Protein AF-A0A3D4UWX1-F1 (afdb_monomer)

pLDDT: mean 74.27, std 16.08, range [37.75, 95.69]

Mean predicted aligned error: 11.9 Å

Secondary structure (DSSP, 8-state):
------TTHHHHHHHHHHHHHHHTT-----SSHHHHHHHHHHHHTTSSS--HHHHHHHHHHHHHHHS--S--TTS-TTS-----------

Sequence (90 aa):
TAYSPNRGQDKHVRLNSVAPIFEAGHVWRTEDDWALDVQEECASFPYGEHDDLVDATTLALLRYRQGNLVSLFDDEDDMDPREHQSYEYY

Solvent-accessible surface area (backbone atoms only — not comparable to full-atom values): 5972 Å² total; per-residue (Å²): 132,88,86,76,73,68,85,61,57,58,59,55,54,52,49,61,71,47,45,64,46,56,76,69,62,76,67,85,79,69,91,50,69,72,50,48,52,45,50,51,39,50,70,38,56,92,77,41,97,63,57,67,60,44,52,51,51,44,51,52,53,51,47,53,73,74,37,81,78,65,83,54,98,83,57,70,92,79,65,75,80,72,80,81,80,80,80,83,84,131

Structure (mmCIF, N/CA/C/O backbone):
data_AF-A0A3D4UWX1-F1
#
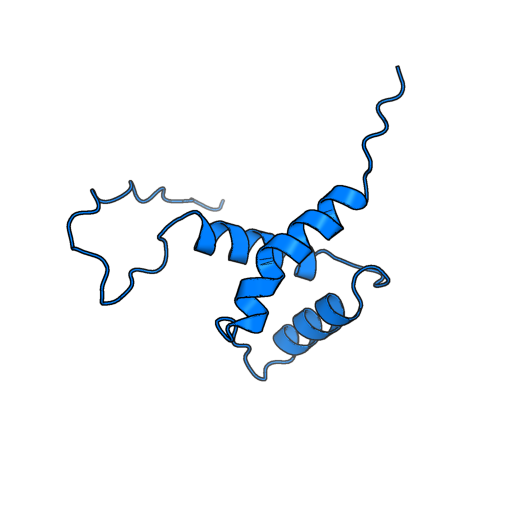_entry.id   AF-A0A3D4UWX1-F1
#
loop_
_atom_site.group_PDB
_atom_site.id
_atom_site.type_symbol
_atom_site.label_atom_id
_atom_site.label_alt_id
_atom_site.label_comp_id
_atom_site.label_asym_id
_atom_site.label_entity_id
_atom_site.label_seq_id
_atom_site.pdbx_PDB_ins_code
_atom_site.Cartn_x
_atom_site.Cartn_y
_atom_site.Cartn_z
_atom_site.occupancy
_atom_site.B_iso_or_equiv
_atom_site.auth_seq_id
_atom_site.auth_comp_id
_atom_site.auth_asym_id
_atom_site.auth_atom_id
_atom_site.pdbx_PDB_model_num
ATOM 1 N N . THR A 1 1 ? 20.675 10.454 26.612 1.00 37.75 1 THR A N 1
ATOM 2 C CA . THR A 1 1 ? 20.642 10.960 25.222 1.00 37.75 1 THR A CA 1
ATOM 3 C C . THR A 1 1 ? 19.359 10.476 24.582 1.00 37.75 1 THR A C 1
ATOM 5 O O . THR A 1 1 ? 19.241 9.298 24.282 1.00 37.75 1 THR A O 1
ATOM 8 N N . ALA A 1 2 ? 18.343 11.337 24.500 1.00 44.66 2 ALA A N 1
ATOM 9 C CA . ALA A 1 2 ? 17.042 10.961 23.954 1.00 44.66 2 ALA A CA 1
ATOM 10 C C . ALA A 1 2 ? 17.122 10.947 22.420 1.00 44.66 2 ALA A C 1
ATOM 12 O O . ALA A 1 2 ? 17.215 11.995 21.788 1.00 44.66 2 ALA A O 1
ATOM 13 N N . TYR A 1 3 ? 17.148 9.749 21.837 1.00 46.38 3 TYR A N 1
ATOM 14 C CA . TYR A 1 3 ? 17.018 9.539 20.400 1.00 46.38 3 TYR A CA 1
ATOM 15 C C . TYR A 1 3 ? 15.560 9.808 20.004 1.00 46.38 3 TYR A C 1
ATOM 17 O O . TYR A 1 3 ? 14.657 9.045 20.350 1.00 46.38 3 TYR A O 1
ATOM 25 N N . SER A 1 4 ? 15.332 10.927 19.320 1.00 52.38 4 SER A N 1
ATOM 26 C CA . SER A 1 4 ? 14.042 11.282 18.731 1.00 52.38 4 SER A CA 1
ATOM 27 C C . SER A 1 4 ? 14.220 11.352 17.218 1.00 52.38 4 SER A C 1
ATOM 29 O O . SER A 1 4 ? 14.496 12.433 16.698 1.00 52.38 4 SER A O 1
ATOM 31 N N . PRO A 1 5 ? 14.127 10.229 16.485 1.00 55.56 5 PRO A N 1
ATOM 32 C CA . PRO A 1 5 ? 14.018 10.324 15.044 1.00 55.56 5 PRO A CA 1
ATOM 33 C C . PRO A 1 5 ? 12.598 10.819 14.743 1.00 55.56 5 PRO A C 1
ATOM 35 O O . PRO A 1 5 ? 11.674 10.585 15.524 1.00 55.56 5 PRO A O 1
ATOM 38 N N . ASN A 1 6 ? 12.405 11.514 13.632 1.00 53.00 6 ASN A N 1
ATOM 39 C CA . ASN A 1 6 ? 11.096 11.907 13.113 1.00 53.00 6 ASN A CA 1
ATOM 40 C C . ASN A 1 6 ? 10.224 10.669 12.801 1.00 53.00 6 ASN A C 1
ATOM 42 O O . ASN A 1 6 ? 10.039 10.330 11.636 1.00 53.00 6 ASN A O 1
ATOM 46 N N . ARG A 1 7 ? 9.692 9.977 13.821 1.00 56.19 7 ARG A N 1
ATOM 47 C CA . ARG A 1 7 ? 9.064 8.640 13.713 1.00 56.19 7 ARG A CA 1
ATOM 48 C C . ARG A 1 7 ? 7.892 8.549 12.722 1.00 56.19 7 ARG A C 1
ATOM 50 O O . ARG A 1 7 ? 7.528 7.442 12.358 1.00 56.19 7 ARG A O 1
ATOM 57 N N . GLY A 1 8 ? 7.337 9.675 12.267 1.00 57.22 8 GLY A N 1
ATOM 58 C CA . GLY A 1 8 ? 6.300 9.717 11.227 1.00 57.22 8 GLY A CA 1
ATOM 59 C C . GLY A 1 8 ? 6.767 10.196 9.847 1.00 57.22 8 GLY A C 1
ATOM 60 O O . GLY A 1 8 ? 6.147 9.853 8.846 1.00 57.22 8 GLY A O 1
ATOM 61 N N . GLN A 1 9 ? 7.863 10.959 9.750 1.00 62.06 9 GLN A N 1
ATOM 62 C CA . GLN A 1 9 ? 8.298 11.519 8.461 1.00 62.06 9 GLN A CA 1
ATOM 63 C C . GLN A 1 9 ? 8.771 10.416 7.509 1.00 62.06 9 GLN A C 1
ATOM 65 O O . GLN A 1 9 ? 8.532 10.493 6.308 1.00 62.06 9 GLN A O 1
ATOM 70 N N . ASP A 1 10 ? 9.385 9.367 8.057 1.00 72.25 10 ASP A N 1
ATOM 71 C CA . ASP A 1 10 ? 9.877 8.227 7.287 1.00 72.25 10 ASP A CA 1
ATOM 72 C C . ASP A 1 10 ? 8.738 7.486 6.560 1.00 72.25 10 ASP A C 1
ATOM 74 O O . ASP A 1 10 ? 8.844 7.204 5.367 1.00 72.25 10 ASP A O 1
ATOM 78 N N . LYS A 1 11 ? 7.590 7.287 7.232 1.00 75.12 11 LYS A N 1
ATOM 79 C CA . LYS A 1 11 ? 6.414 6.614 6.653 1.00 75.12 11 LYS A CA 1
ATOM 80 C C . LYS A 1 11 ? 5.831 7.392 5.467 1.00 75.12 11 LYS A C 1
ATOM 82 O O . LYS A 1 11 ? 5.597 6.822 4.405 1.00 75.12 11 LYS A O 1
ATOM 87 N N . HIS A 1 12 ? 5.701 8.714 5.598 1.00 81.62 12 HIS A N 1
ATOM 88 C CA . HIS A 1 12 ? 5.265 9.582 4.497 1.00 81.62 12 HIS A CA 1
ATOM 89 C C . HIS A 1 12 ? 6.226 9.574 3.309 1.00 81.62 12 HIS A C 1
ATOM 91 O O . HIS A 1 12 ? 5.802 9.522 2.156 1.00 81.62 12 HIS A O 1
ATOM 97 N N . VAL A 1 13 ? 7.530 9.642 3.579 1.00 83.25 13 VAL A N 1
ATOM 98 C CA . VAL A 1 13 ? 8.557 9.638 2.532 1.00 83.25 13 VAL A CA 1
ATOM 99 C C . VAL A 1 13 ? 8.570 8.298 1.790 1.00 83.25 13 VAL A C 1
ATOM 101 O O . VAL A 1 13 ? 8.684 8.280 0.560 1.00 83.25 13 VAL A O 1
ATOM 104 N N . ARG A 1 14 ? 8.380 7.181 2.504 1.00 81.38 14 ARG A N 1
ATOM 105 C CA . ARG A 1 14 ? 8.246 5.844 1.911 1.00 81.38 14 ARG A CA 1
ATOM 106 C C . ARG A 1 14 ? 7.019 5.739 1.002 1.00 81.38 14 ARG A C 1
ATOM 108 O O . ARG A 1 14 ? 7.171 5.290 -0.131 1.00 81.38 14 ARG A O 1
ATOM 115 N N . LEU A 1 15 ? 5.852 6.223 1.435 1.00 84.25 15 LEU A N 1
ATOM 116 C CA . LEU A 1 15 ? 4.633 6.196 0.616 1.00 84.25 15 LEU A CA 1
ATOM 117 C C . LEU A 1 15 ? 4.764 7.062 -0.649 1.00 84.25 15 LEU A C 1
ATOM 119 O O . LEU A 1 15 ? 4.455 6.633 -1.759 1.00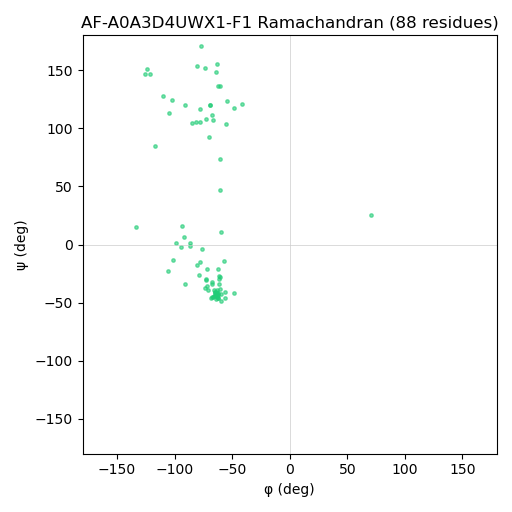 84.25 15 LEU A O 1
ATOM 123 N N . ASN A 1 16 ? 5.322 8.266 -0.508 1.00 85.88 16 ASN A N 1
ATOM 124 C CA . ASN A 1 16 ? 5.570 9.153 -1.647 1.00 85.88 16 ASN A CA 1
ATOM 125 C C . ASN A 1 16 ? 6.533 8.536 -2.674 1.00 85.88 16 ASN A C 1
ATOM 127 O O . ASN A 1 16 ? 6.460 8.845 -3.860 1.00 85.88 16 ASN A O 1
ATOM 131 N N . SER A 1 17 ? 7.420 7.636 -2.242 1.00 84.50 17 SER A N 1
ATOM 132 C CA . SER A 1 17 ? 8.356 6.953 -3.140 1.00 84.50 17 SER A CA 1
ATOM 133 C C . SER A 1 17 ? 7.682 5.915 -4.046 1.00 84.50 17 SER A C 1
ATOM 135 O O . SER A 1 17 ? 8.253 5.569 -5.085 1.00 84.50 17 SER A O 1
ATOM 137 N N . VAL A 1 18 ? 6.494 5.421 -3.677 1.00 85.25 18 VAL A N 1
ATOM 138 C CA . VAL A 1 18 ? 5.709 4.459 -4.472 1.00 85.25 18 VAL A CA 1
ATOM 139 C C . VAL A 1 18 ? 4.561 5.109 -5.247 1.00 85.25 18 VAL A C 1
ATOM 141 O O . VAL A 1 18 ? 4.062 4.489 -6.182 1.00 85.25 18 VAL A O 1
ATOM 144 N N . ALA A 1 19 ? 4.199 6.363 -4.948 1.00 88.44 19 ALA A N 1
ATOM 145 C CA . ALA A 1 19 ? 3.154 7.107 -5.662 1.00 88.44 19 ALA A CA 1
ATOM 146 C C . ALA A 1 19 ? 3.284 7.069 -7.204 1.00 88.44 19 ALA A C 1
ATOM 148 O O . ALA A 1 19 ? 2.280 6.785 -7.857 1.00 88.44 19 ALA A O 1
ATOM 149 N N . PRO A 1 20 ? 4.485 7.201 -7.814 1.00 86.50 20 PRO A N 1
ATOM 150 C CA . PRO A 1 20 ? 4.621 7.115 -9.272 1.00 86.50 20 PRO A CA 1
ATOM 151 C C . PRO A 1 20 ? 4.187 5.766 -9.869 1.00 86.50 20 PRO A C 1
ATOM 153 O O . PRO A 1 20 ? 3.758 5.711 -11.016 1.00 86.50 20 PRO A O 1
ATOM 156 N N . ILE A 1 21 ? 4.287 4.668 -9.109 1.00 85.62 21 ILE A N 1
ATOM 157 C CA . ILE A 1 21 ? 3.884 3.324 -9.558 1.00 85.62 21 ILE A CA 1
ATOM 158 C C . ILE A 1 21 ? 2.354 3.241 -9.651 1.00 85.62 21 ILE A C 1
ATOM 160 O O . ILE A 1 21 ? 1.813 2.661 -10.595 1.00 85.62 21 ILE A O 1
ATOM 164 N N . PHE A 1 22 ? 1.659 3.863 -8.696 1.00 85.75 22 PHE A N 1
ATOM 165 C CA . PHE A 1 22 ? 0.204 3.992 -8.721 1.00 85.75 22 PHE A CA 1
ATOM 166 C C . PHE A 1 22 ? -0.256 4.922 -9.848 1.00 85.75 22 PHE A C 1
ATOM 168 O O . PHE A 1 22 ? -1.151 4.558 -10.605 1.00 85.75 22 PHE A O 1
ATOM 175 N N . GLU A 1 23 ? 0.383 6.085 -10.007 1.00 87.19 23 GLU A N 1
ATOM 176 C CA . GLU A 1 23 ? 0.062 7.055 -11.067 1.00 87.19 23 GLU A CA 1
ATOM 177 C C . GLU A 1 23 ? 0.269 6.483 -12.478 1.00 87.19 23 GLU A C 1
ATOM 179 O O . GLU A 1 23 ? -0.501 6.788 -13.388 1.00 87.19 23 GLU A O 1
ATOM 184 N N . ALA A 1 24 ? 1.269 5.616 -12.661 1.00 87.50 24 ALA A N 1
ATOM 185 C CA . ALA A 1 24 ? 1.534 4.928 -13.923 1.00 87.50 24 ALA A CA 1
ATOM 186 C C . ALA A 1 24 ? 0.570 3.757 -14.214 1.00 87.50 24 ALA A C 1
ATOM 188 O O . ALA A 1 24 ? 0.660 3.137 -15.275 1.00 87.50 24 ALA A O 1
ATOM 189 N N . GLY A 1 25 ? -0.345 3.432 -13.292 1.00 87.12 25 GLY A N 1
ATOM 190 C CA . GLY A 1 25 ? -1.296 2.330 -13.453 1.00 87.12 25 GLY A CA 1
ATOM 191 C C . GLY A 1 25 ? -0.654 0.941 -13.381 1.00 87.12 25 GLY A C 1
ATOM 192 O O . GLY A 1 25 ? -1.177 -0.008 -13.956 1.00 87.12 25 GLY A O 1
ATOM 193 N N . HIS A 1 26 ? 0.488 0.804 -12.701 1.00 85.62 26 HIS A N 1
ATOM 194 C CA . HIS A 1 26 ? 1.203 -0.472 -12.557 1.00 85.62 26 HIS A CA 1
ATOM 195 C C . HIS A 1 26 ? 0.721 -1.316 -11.368 1.00 85.62 26 HIS A C 1
ATOM 197 O O . HIS A 1 26 ? 1.249 -2.399 -11.123 1.00 85.62 26 HIS A O 1
ATOM 203 N N . VAL A 1 27 ? -0.276 -0.832 -10.625 1.00 87.44 27 VAL A N 1
ATOM 204 C CA . VAL A 1 27 ? -0.888 -1.543 -9.501 1.00 87.44 27 VAL A CA 1
ATOM 205 C C . VAL A 1 27 ? -2.304 -1.952 -9.885 1.00 87.44 27 VAL A C 1
ATOM 207 O O . VAL A 1 27 ? -3.108 -1.121 -10.301 1.00 87.44 27 VAL A O 1
ATOM 210 N N . TRP A 1 28 ? -2.611 -3.234 -9.717 1.00 90.06 28 TRP A N 1
ATOM 211 C CA . TRP A 1 28 ? -3.945 -3.794 -9.907 1.00 90.06 28 TRP A CA 1
ATOM 212 C C . TRP A 1 28 ? -4.410 -4.457 -8.611 1.00 90.06 28 TRP A C 1
ATOM 214 O O . TRP A 1 28 ? -3.597 -5.031 -7.884 1.00 90.06 28 TRP A O 1
ATOM 224 N N . ARG A 1 29 ? -5.718 -4.400 -8.338 1.00 90.69 29 ARG A N 1
ATOM 225 C CA . ARG A 1 29 ? -6.344 -5.124 -7.230 1.00 90.69 29 ARG A CA 1
ATOM 226 C C . ARG A 1 29 ? -7.475 -6.019 -7.723 1.00 90.69 29 ARG A C 1
ATOM 228 O O . ARG A 1 29 ? -8.162 -5.684 -8.684 1.00 90.69 29 ARG A O 1
ATOM 235 N N . THR A 1 30 ? -7.687 -7.107 -6.996 1.00 92.00 30 THR A N 1
ATOM 236 C CA . THR A 1 30 ? -8.847 -7.994 -7.136 1.00 92.00 30 THR A CA 1
ATOM 237 C C . THR A 1 30 ? -10.106 -7.382 -6.493 1.00 92.00 30 THR A C 1
ATOM 239 O O . THR A 1 30 ? -10.038 -6.350 -5.812 1.00 92.00 30 THR A O 1
ATOM 242 N N . GLU A 1 31 ? -11.263 -8.004 -6.727 1.00 92.62 31 GLU A N 1
ATOM 243 C CA . GLU A 1 31 ? -12.564 -7.625 -6.148 1.00 92.62 31 GLU A CA 1
ATOM 244 C C . GLU A 1 31 ? -12.830 -8.259 -4.772 1.00 92.62 31 GLU A C 1
ATOM 246 O O . GLU A 1 31 ? -13.865 -7.988 -4.172 1.00 92.62 31 GLU A O 1
ATOM 251 N N . ASP A 1 32 ? -11.909 -9.081 -4.264 1.00 95.69 32 ASP A N 1
ATOM 252 C CA . ASP A 1 32 ? -12.035 -9.722 -2.954 1.00 95.69 32 ASP A CA 1
ATOM 253 C C . ASP A 1 32 ? -12.043 -8.705 -1.797 1.00 95.69 32 ASP A C 1
ATOM 255 O O . ASP A 1 32 ? -11.349 -7.684 -1.846 1.00 95.69 32 ASP A O 1
ATOM 259 N N . ASP A 1 33 ? -12.760 -9.032 -0.717 1.00 92.81 33 ASP A N 1
ATOM 260 C CA . ASP A 1 33 ? -12.934 -8.153 0.452 1.00 92.81 33 ASP A CA 1
ATOM 261 C C . ASP A 1 33 ? -11.596 -7.713 1.069 1.00 92.81 33 ASP A C 1
ATOM 263 O O . ASP A 1 33 ? -11.393 -6.537 1.353 1.00 92.81 33 ASP A O 1
ATOM 267 N N . TRP A 1 34 ? -10.620 -8.621 1.164 1.00 89.75 34 TRP A N 1
ATOM 268 C CA . TRP A 1 34 ? -9.300 -8.288 1.712 1.00 89.75 34 TRP A CA 1
ATOM 269 C C . TRP A 1 34 ? -8.575 -7.203 0.895 1.00 89.75 34 TRP A C 1
ATOM 271 O O . TRP A 1 34 ? -7.775 -6.444 1.435 1.00 89.75 34 TRP A O 1
ATOM 281 N N . ALA A 1 35 ? -8.830 -7.118 -0.416 1.00 91.94 35 ALA A N 1
ATOM 282 C CA . ALA A 1 35 ? -8.213 -6.115 -1.277 1.00 91.94 35 ALA A CA 1
ATOM 283 C C . ALA A 1 35 ? -8.894 -4.746 -1.135 1.00 91.94 35 ALA A C 1
ATOM 285 O O . ALA A 1 35 ? -8.251 -3.717 -1.365 1.00 91.94 35 ALA A O 1
ATOM 286 N N . LEU A 1 36 ? -10.176 -4.726 -0.752 1.00 91.69 36 LEU A N 1
ATOM 287 C CA . LEU A 1 36 ? -10.876 -3.506 -0.355 1.00 91.69 36 LEU A CA 1
ATOM 288 C C . LEU A 1 36 ? -10.296 -2.963 0.951 1.00 91.69 36 LEU A C 1
ATOM 290 O O . LEU A 1 36 ? -9.967 -1.781 0.984 1.00 91.69 36 LEU A O 1
ATOM 294 N N . ASP A 1 37 ? -10.054 -3.818 1.947 1.00 91.00 37 ASP A N 1
A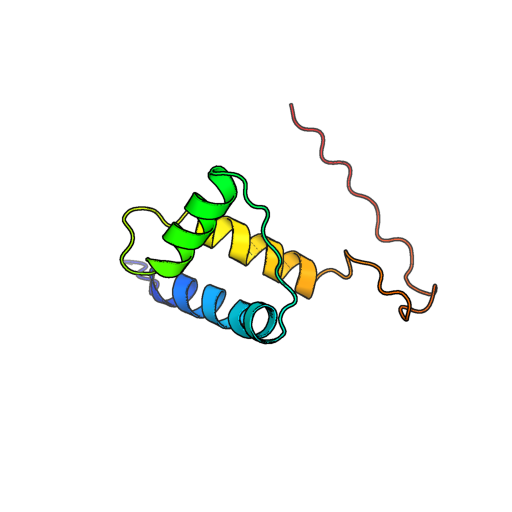TOM 295 C CA . ASP A 1 37 ? -9.447 -3.414 3.224 1.00 91.00 37 ASP A CA 1
ATOM 296 C C . ASP A 1 37 ? -8.085 -2.730 3.010 1.00 91.00 37 ASP A C 1
ATOM 298 O O . ASP A 1 37 ? -7.839 -1.634 3.514 1.00 91.00 37 ASP A O 1
ATOM 302 N N . VAL A 1 38 ? -7.223 -3.314 2.165 1.00 90.50 38 VAL A N 1
ATOM 303 C CA . VAL A 1 38 ? -5.925 -2.716 1.794 1.00 90.50 38 VAL A CA 1
ATOM 304 C C . VAL A 1 38 ? -6.107 -1.342 1.138 1.00 90.50 38 VAL A C 1
ATOM 306 O O . VAL A 1 38 ? -5.350 -0.409 1.419 1.00 90.50 38 VAL 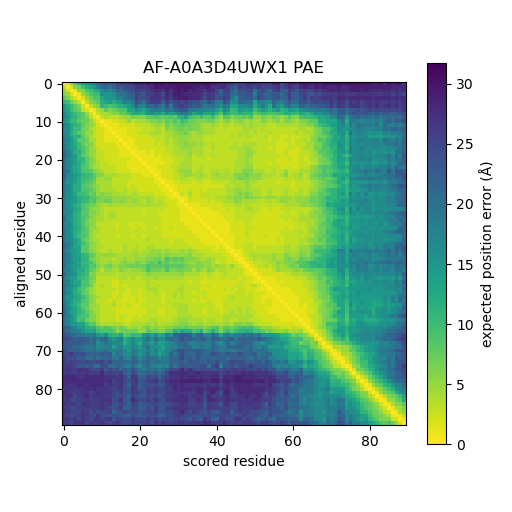A O 1
ATOM 309 N N . GLN A 1 39 ? -7.093 -1.205 0.247 1.00 90.62 39 GLN A N 1
ATOM 310 C CA . GLN A 1 39 ? -7.376 0.057 -0.438 1.00 90.62 39 GLN A CA 1
ATOM 311 C C . GLN A 1 39 ? -7.876 1.124 0.543 1.00 90.62 39 GLN A C 1
ATOM 313 O O . GLN A 1 39 ? -7.432 2.271 0.474 1.00 90.62 39 GLN A O 1
ATOM 318 N N . GLU A 1 40 ? -8.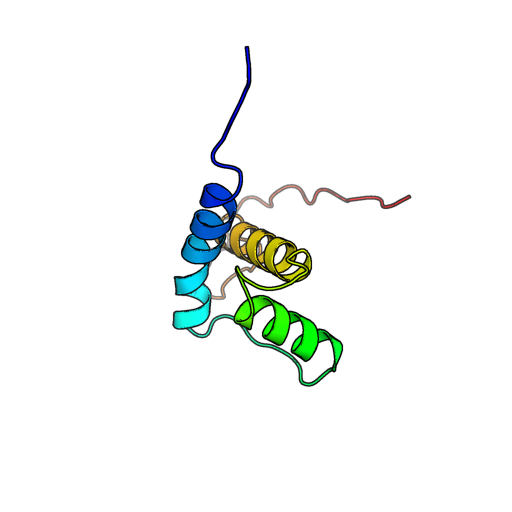803 0.766 1.430 1.00 90.50 40 GLU A N 1
ATOM 319 C CA . GLU A 1 40 ? -9.365 1.671 2.431 1.00 90.50 40 GLU A CA 1
ATOM 320 C C . GLU A 1 40 ? -8.297 2.134 3.420 1.00 90.50 40 GLU A C 1
ATOM 322 O O . GLU A 1 40 ? -8.199 3.332 3.695 1.00 90.50 40 GLU A O 1
ATOM 327 N N . GLU A 1 41 ? -7.425 1.230 3.867 1.00 90.25 41 GLU A N 1
ATOM 328 C CA . GLU A 1 41 ? -6.309 1.584 4.739 1.00 90.25 41 GLU A CA 1
ATOM 329 C C . GLU A 1 41 ? -5.353 2.563 4.036 1.00 90.25 41 GLU A C 1
ATOM 331 O O . GLU A 1 41 ? -5.041 3.622 4.587 1.00 90.25 41 GLU A O 1
ATOM 336 N N . CYS A 1 42 ? -4.991 2.297 2.770 1.00 88.06 42 CYS A N 1
ATOM 337 C CA . CYS A 1 42 ? -4.170 3.205 1.957 1.00 88.06 42 CYS A CA 1
ATOM 338 C C . CYS A 1 42 ? -4.825 4.580 1.755 1.00 88.06 42 CYS A C 1
ATOM 340 O O . CYS A 1 42 ? -4.131 5.596 1.776 1.00 88.06 42 CYS A O 1
ATOM 342 N N . ALA A 1 43 ? -6.147 4.632 1.569 1.00 88.25 43 ALA A N 1
ATOM 343 C CA . ALA A 1 43 ? -6.890 5.883 1.418 1.00 88.25 43 ALA A CA 1
ATOM 344 C C . ALA A 1 43 ? -7.023 6.656 2.741 1.00 88.25 43 ALA A C 1
ATOM 346 O O . ALA A 1 43 ? -7.112 7.885 2.733 1.00 88.25 43 ALA A O 1
ATOM 347 N N . SER A 1 44 ? -7.039 5.946 3.871 1.00 88.88 44 SER A N 1
ATOM 348 C CA . SER A 1 44 ? -7.131 6.533 5.210 1.00 88.88 44 SER A CA 1
ATOM 349 C C . SER A 1 44 ? -5.789 7.057 5.734 1.00 88.88 44 SER A C 1
ATOM 351 O O . SER A 1 44 ? -5.760 7.880 6.653 1.00 88.88 44 SER A O 1
ATOM 353 N N . PHE A 1 45 ? -4.669 6.626 5.149 1.00 83.06 45 PHE A N 1
ATOM 354 C CA . PHE A 1 45 ? -3.333 7.049 5.554 1.00 83.06 45 PHE A CA 1
ATOM 355 C C . PHE A 1 45 ? -3.130 8.566 5.361 1.00 83.06 45 PHE A C 1
ATOM 357 O O . PHE A 1 45 ? -3.480 9.113 4.312 1.00 83.06 45 PHE A O 1
ATOM 364 N N . PRO A 1 46 ? -2.526 9.287 6.328 1.00 83.50 46 PRO A N 1
ATOM 365 C CA . PRO A 1 46 ? -1.882 8.822 7.571 1.00 83.50 46 PRO A CA 1
ATOM 366 C C . PRO A 1 46 ? -2.799 8.775 8.803 1.00 83.50 46 PRO A C 1
ATOM 368 O O . PRO A 1 46 ? -2.309 8.633 9.920 1.00 83.50 46 PRO A O 1
ATOM 371 N N . TYR A 1 47 ? -4.095 9.021 8.634 1.00 83.88 47 TYR A N 1
ATOM 372 C CA . TYR A 1 47 ? -5.024 9.248 9.742 1.00 83.88 47 TYR A CA 1
ATOM 373 C C . TYR A 1 47 ? -5.767 7.979 10.185 1.00 83.88 47 TYR A C 1
ATOM 375 O O . TYR A 1 47 ? -6.552 8.049 11.131 1.00 83.88 47 TYR A O 1
ATOM 383 N N . GLY A 1 48 ? -5.538 6.851 9.506 1.00 81.56 48 GLY A N 1
ATOM 384 C CA . GLY A 1 48 ? -6.058 5.537 9.875 1.00 81.56 48 GLY A CA 1
ATOM 385 C C . GLY A 1 48 ? -5.536 5.045 11.228 1.00 81.56 48 GLY A C 1
ATOM 386 O O . GLY A 1 48 ? -4.480 5.465 11.701 1.00 81.56 48 GLY A O 1
ATOM 387 N N . GLU A 1 49 ? -6.300 4.157 11.865 1.00 82.19 49 GLU A N 1
ATOM 388 C CA . GLU A 1 49 ? -5.936 3.550 13.155 1.00 82.19 49 GLU A CA 1
ATOM 389 C C . GLU A 1 49 ? -4.796 2.528 13.014 1.00 82.19 49 GLU A C 1
ATOM 391 O O . GLU A 1 49 ? -3.978 2.365 13.923 1.00 82.19 49 GLU A O 1
ATOM 396 N N . HIS A 1 50 ? -4.728 1.874 11.854 1.00 82.31 50 HIS A N 1
ATOM 397 C CA . HIS A 1 50 ? -3.721 0.886 11.489 1.00 82.31 50 HIS A CA 1
ATOM 398 C C . HIS A 1 50 ? -3.057 1.288 10.167 1.00 82.31 50 HIS A C 1
ATOM 400 O O . HIS A 1 50 ? -3.694 1.918 9.320 1.00 82.31 50 HIS A O 1
ATOM 406 N N . ASP A 1 51 ? -1.770 0.966 10.025 1.00 84.50 51 ASP A N 1
ATOM 407 C CA . ASP A 1 51 ? -0.983 1.213 8.811 1.00 84.50 51 ASP A CA 1
ATOM 408 C C . ASP A 1 51 ? -0.138 0.005 8.374 1.00 84.50 51 ASP A C 1
ATOM 410 O O . ASP A 1 51 ? 0.762 0.137 7.540 1.00 84.50 51 ASP A O 1
ATOM 414 N N . ASP A 1 52 ? -0.429 -1.179 8.914 1.00 88.06 52 ASP A N 1
ATOM 415 C CA . ASP A 1 52 ? 0.308 -2.412 8.645 1.00 88.06 52 ASP A CA 1
ATOM 416 C C . ASP A 1 52 ? 0.175 -2.855 7.176 1.00 88.06 52 ASP A C 1
ATOM 418 O O . ASP A 1 52 ? 1.168 -3.255 6.556 1.00 88.06 52 ASP A O 1
ATOM 422 N N . LEU A 1 53 ? -1.022 -2.748 6.580 1.00 88.31 53 LEU A N 1
ATOM 423 C CA . LEU A 1 53 ? -1.243 -3.102 5.171 1.00 88.31 53 LEU A CA 1
ATOM 424 C C . LEU A 1 53 ? -0.597 -2.067 4.248 1.00 88.31 53 LEU A C 1
ATOM 426 O O . LEU A 1 53 ? -0.025 -2.412 3.207 1.00 88.31 53 LEU A O 1
ATOM 430 N N . VAL A 1 54 ? -0.623 -0.797 4.648 1.00 87.06 54 VAL A N 1
ATOM 431 C CA . VAL A 1 54 ? 0.048 0.297 3.932 1.00 87.06 54 VAL A CA 1
ATOM 432 C C . VAL A 1 54 ? 1.569 0.115 3.958 1.00 87.06 54 VAL A C 1
ATOM 434 O O . VAL A 1 54 ? 2.246 0.258 2.933 1.00 87.06 54 VAL A O 1
ATOM 437 N N . ASP A 1 55 ? 2.125 -0.257 5.111 1.00 87.69 55 ASP A N 1
ATOM 438 C CA . ASP A 1 55 ? 3.551 -0.523 5.277 1.00 87.69 55 ASP A CA 1
ATOM 439 C C . ASP A 1 55 ? 3.984 -1.754 4.455 1.00 87.69 55 ASP A C 1
ATOM 441 O O . ASP A 1 55 ? 4.996 -1.687 3.742 1.00 87.69 55 ASP A O 1
ATOM 445 N N . ALA A 1 56 ? 3.201 -2.840 4.477 1.00 88.38 56 ALA A N 1
ATOM 446 C CA . ALA A 1 56 ? 3.464 -4.061 3.713 1.00 88.38 56 ALA A CA 1
ATOM 447 C C . ALA A 1 56 ? 3.419 -3.829 2.193 1.00 88.38 56 ALA A C 1
ATOM 449 O O . ALA A 1 56 ? 4.343 -4.226 1.476 1.00 88.38 56 ALA A O 1
ATOM 450 N N . THR A 1 57 ? 2.388 -3.142 1.693 1.00 88.44 57 THR A N 1
ATOM 451 C CA . THR A 1 57 ? 2.255 -2.817 0.261 1.00 88.44 57 THR A CA 1
ATOM 452 C C . THR A 1 57 ? 3.382 -1.908 -0.218 1.00 88.44 57 THR A C 1
ATOM 454 O O . THR A 1 57 ? 3.993 -2.167 -1.256 1.00 88.44 57 THR A O 1
ATOM 457 N N . THR A 1 58 ? 3.739 -0.892 0.567 1.00 87.38 58 THR A N 1
ATOM 458 C CA . THR A 1 58 ? 4.831 0.030 0.234 1.00 87.38 58 THR A CA 1
ATOM 459 C C . THR A 1 58 ? 6.176 -0.686 0.155 1.00 87.38 58 THR A C 1
ATOM 461 O O . THR A 1 58 ? 6.936 -0.478 -0.792 1.00 87.38 58 THR A O 1
ATOM 464 N N . LEU A 1 59 ? 6.486 -1.553 1.125 1.00 85.75 59 LEU A N 1
ATOM 465 C CA . LEU A 1 59 ? 7.729 -2.328 1.114 1.00 85.75 59 LEU A CA 1
ATOM 466 C C . LEU A 1 59 ? 7.777 -3.312 -0.057 1.00 85.75 59 LEU A C 1
ATOM 468 O O . LEU A 1 59 ? 8.817 -3.418 -0.710 1.00 85.75 59 LEU A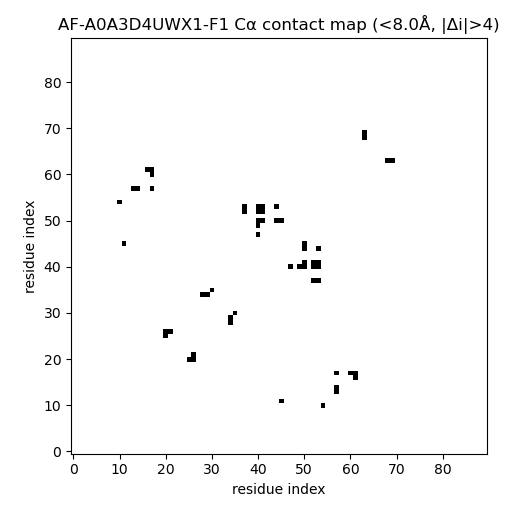 O 1
ATOM 472 N N . ALA A 1 60 ? 6.662 -3.980 -0.362 1.00 86.31 60 ALA A N 1
ATOM 473 C CA . ALA A 1 60 ? 6.570 -4.875 -1.510 1.00 86.31 60 ALA A CA 1
ATOM 474 C C . ALA A 1 60 ? 6.839 -4.125 -2.824 1.00 86.31 60 ALA A C 1
ATOM 476 O O . ALA A 1 60 ? 7.694 -4.535 -3.608 1.00 86.31 60 ALA A O 1
ATOM 477 N N . LEU A 1 61 ? 6.189 -2.978 -3.039 1.00 84.44 61 LEU A N 1
ATOM 478 C CA . LEU A 1 61 ? 6.378 -2.162 -4.241 1.00 84.44 61 LEU A CA 1
ATOM 479 C C . LEU A 1 61 ? 7.808 -1.621 -4.368 1.00 84.44 61 LEU A C 1
ATOM 481 O O . LEU A 1 61 ? 8.389 -1.651 -5.453 1.00 84.44 61 LEU A O 1
ATOM 485 N N . LEU A 1 62 ? 8.419 -1.180 -3.266 1.00 83.75 62 LEU A N 1
ATOM 486 C CA . LEU A 1 62 ? 9.826 -0.772 -3.264 1.00 83.75 62 LEU A CA 1
ATOM 487 C C . LEU A 1 62 ? 10.755 -1.940 -3.609 1.00 83.75 62 LEU A C 1
ATOM 489 O O . LEU A 1 62 ? 11.714 -1.756 -4.361 1.00 83.75 62 LEU A O 1
ATOM 493 N N . ARG A 1 63 ? 10.456 -3.146 -3.117 1.00 79.50 63 ARG A N 1
ATOM 494 C CA . ARG A 1 63 ? 11.225 -4.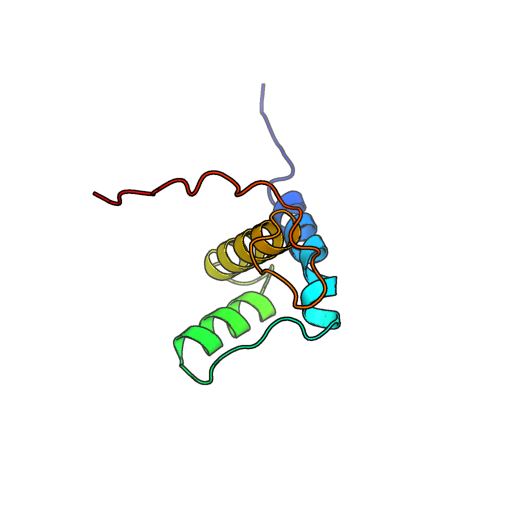354 -3.424 1.00 79.50 63 ARG A CA 1
ATOM 495 C C . ARG A 1 63 ? 11.130 -4.730 -4.902 1.00 79.50 63 ARG A C 1
ATOM 497 O O . ARG A 1 63 ? 12.166 -5.059 -5.476 1.00 79.50 63 ARG A O 1
ATOM 504 N N . TYR A 1 64 ? 9.948 -4.629 -5.509 1.00 75.50 64 TYR A N 1
ATOM 505 C CA . TYR A 1 64 ? 9.750 -4.837 -6.950 1.00 75.50 64 TYR A CA 1
ATOM 506 C C . TYR A 1 64 ? 10.414 -3.758 -7.806 1.00 75.50 64 TYR A C 1
ATOM 508 O O . TYR A 1 64 ? 10.888 -4.044 -8.898 1.00 75.50 64 TYR A O 1
ATOM 516 N N . ARG A 1 65 ? 10.495 -2.520 -7.309 1.00 72.75 65 ARG A N 1
ATOM 517 C CA . ARG A 1 65 ? 11.190 -1.432 -8.005 1.00 72.75 65 ARG A CA 1
ATOM 518 C C . ARG A 1 65 ? 12.716 -1.572 -7.954 1.00 72.75 65 ARG A C 1
ATOM 520 O O . ARG A 1 65 ? 13.393 -1.189 -8.899 1.00 72.75 65 ARG A O 1
ATOM 527 N N . GLN A 1 66 ? 13.268 -2.044 -6.835 1.00 68.31 66 GLN A N 1
ATOM 528 C CA . GLN A 1 66 ? 14.721 -2.132 -6.614 1.00 68.31 66 GLN A CA 1
ATOM 529 C C . GLN A 1 66 ? 15.323 -3.465 -7.055 1.00 68.31 66 GLN A C 1
ATOM 531 O O . GLN A 1 66 ? 16.478 -3.529 -7.465 1.00 68.31 66 GLN A O 1
ATOM 536 N N . GLY A 1 67 ? 14.570 -4.550 -6.917 1.00 59.62 67 GLY A N 1
ATOM 537 C CA . GLY A 1 67 ? 14.949 -5.847 -7.436 1.00 59.62 67 GLY A CA 1
ATOM 538 C C . GLY A 1 67 ? 14.172 -6.081 -8.707 1.00 59.62 67 GLY A C 1
ATOM 539 O O . GLY A 1 67 ? 12.954 -6.084 -8.639 1.00 59.62 67 GLY A O 1
ATOM 540 N N . ASN A 1 68 ? 14.875 -6.348 -9.808 1.00 55.06 68 ASN A N 1
ATOM 541 C CA . ASN A 1 68 ? 14.344 -6.788 -11.104 1.00 55.06 68 ASN A CA 1
ATOM 542 C C . ASN A 1 68 ? 13.576 -8.135 -11.015 1.00 55.06 68 ASN A C 1
ATOM 544 O O . ASN A 1 68 ? 13.925 -9.113 -11.655 1.00 55.06 68 ASN A O 1
ATOM 548 N N . LEU A 1 69 ? 12.682 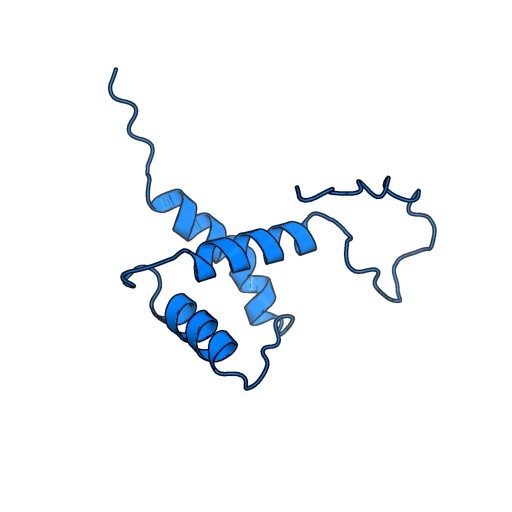-8.286 -10.036 1.00 55.28 69 LEU A N 1
ATOM 549 C CA . LEU A 1 69 ? 11.988 -9.513 -9.627 1.00 55.28 69 LEU A CA 1
ATOM 550 C C . LEU A 1 69 ? 10.834 -9.850 -10.571 1.00 55.28 69 LEU A C 1
ATOM 552 O O . LEU A 1 69 ? 10.339 -10.970 -10.545 1.00 55.28 69 LEU A O 1
ATOM 556 N N . VAL A 1 70 ? 10.431 -8.886 -11.393 1.00 56.53 70 VAL A N 1
ATOM 557 C CA . VAL A 1 70 ? 9.570 -9.094 -12.548 1.00 56.53 70 VAL A CA 1
ATOM 558 C C . VAL A 1 70 ? 10.481 -8.993 -13.764 1.00 56.53 70 VAL A C 1
ATOM 560 O O . VAL A 1 70 ? 11.031 -7.926 -14.006 1.00 56.53 70 VAL A O 1
ATOM 563 N N . SER A 1 71 ? 10.676 -10.098 -14.482 1.00 54.47 71 SER A N 1
ATOM 564 C CA . SER A 1 71 ? 11.317 -10.072 -15.799 1.00 54.47 71 SER A CA 1
ATOM 565 C C . SER A 1 71 ? 10.373 -9.380 -16.780 1.00 54.47 71 SER A C 1
ATOM 567 O O . SER A 1 71 ? 9.238 -9.837 -16.963 1.00 54.47 71 SER A O 1
ATOM 569 N N . LEU A 1 72 ? 10.805 -8.283 -17.391 1.00 57.09 72 LEU A N 1
ATOM 570 C CA . LEU A 1 72 ? 10.083 -7.652 -18.493 1.00 57.09 72 LEU A CA 1
ATOM 571 C C . LEU A 1 72 ? 10.376 -8.401 -19.798 1.00 57.09 72 LEU A C 1
ATOM 573 O O . LEU A 1 72 ? 11.426 -9.012 -19.953 1.00 57.09 72 LEU A O 1
ATOM 577 N N . PHE A 1 73 ? 9.452 -8.341 -20.761 1.00 55.81 73 PHE A N 1
ATOM 578 C CA . PHE A 1 73 ? 9.653 -8.958 -22.081 1.00 55.81 73 PHE A CA 1
ATOM 579 C C . PHE A 1 73 ? 10.836 -8.357 -22.864 1.00 55.81 73 PHE A C 1
ATOM 581 O O . PHE A 1 73 ? 11.335 -9.009 -23.774 1.00 55.81 73 PHE A O 1
ATOM 588 N N . ASP A 1 74 ? 11.248 -7.136 -22.512 1.00 56.41 74 ASP A N 1
ATOM 589 C CA . ASP A 1 74 ? 12.386 -6.409 -23.092 1.00 56.41 74 ASP A CA 1
ATOM 590 C C . ASP A 1 74 ? 13.665 -6.497 -22.233 1.00 56.41 74 ASP A C 1
ATOM 592 O O . ASP A 1 74 ? 14.672 -5.883 -22.586 1.00 56.41 74 ASP A O 1
ATOM 596 N N . ASP A 1 75 ? 13.655 -7.218 -21.103 1.00 59.66 75 ASP A N 1
ATOM 597 C CA . ASP A 1 75 ? 14.892 -7.445 -20.349 1.00 59.66 75 ASP A CA 1
ATOM 598 C C . ASP A 1 75 ? 15.801 -8.380 -21.168 1.00 59.66 75 ASP A C 1
ATOM 600 O O . ASP A 1 75 ? 15.415 -9.506 -21.479 1.00 59.66 75 ASP A O 1
ATOM 604 N N . GLU A 1 76 ? 17.008 -7.925 -21.531 1.00 56.62 76 GLU A N 1
ATOM 605 C CA . GLU A 1 76 ? 18.014 -8.785 -22.169 1.00 56.62 76 GLU A CA 1
ATOM 606 C C . GLU A 1 76 ? 18.371 -9.956 -21.228 1.00 56.62 76 GLU A C 1
ATOM 608 O O . GLU A 1 76 ? 18.578 -9.752 -20.029 1.00 56.62 76 GLU A O 1
ATOM 613 N N . ASP A 1 77 ? 18.480 -11.177 -21.773 1.00 57.72 77 ASP A N 1
ATOM 614 C CA . ASP A 1 77 ? 18.796 -12.450 -21.081 1.00 57.72 77 ASP A CA 1
ATOM 615 C C . ASP A 1 77 ? 20.169 -12.471 -20.346 1.00 57.72 77 ASP A C 1
ATOM 617 O O . ASP A 1 77 ? 20.631 -13.517 -19.892 1.00 57.72 77 ASP A O 1
ATOM 621 N N . ASP A 1 78 ? 20.837 -11.325 -20.197 1.00 54.12 78 ASP A N 1
ATOM 622 C CA . ASP A 1 78 ? 22.188 -11.167 -19.644 1.00 54.12 78 ASP A CA 1
ATOM 623 C C . ASP A 1 78 ? 22.210 -10.854 -18.131 1.00 54.12 78 ASP A C 1
ATOM 625 O O . ASP A 1 78 ? 23.230 -10.433 -17.575 1.00 54.12 78 ASP A O 1
ATOM 629 N N . MET A 1 79 ? 21.102 -11.066 -17.415 1.00 52.25 79 MET A N 1
ATOM 630 C CA . MET A 1 79 ? 21.116 -11.054 -15.949 1.00 52.25 79 MET A CA 1
ATOM 631 C C . MET A 1 79 ? 21.611 -12.405 -15.431 1.00 52.25 79 MET A C 1
ATOM 633 O O . MET A 1 79 ? 20.864 -13.383 -15.422 1.00 52.25 79 MET A O 1
ATOM 637 N N . ASP A 1 80 ? 22.856 -12.439 -14.947 1.00 57.09 80 ASP A N 1
ATOM 638 C CA . ASP A 1 80 ? 23.391 -13.537 -14.132 1.00 57.09 80 ASP A CA 1
ATOM 639 C C . ASP A 1 80 ? 22.313 -13.984 -13.118 1.00 57.09 80 ASP A C 1
ATOM 641 O O . ASP A 1 80 ? 21.795 -13.123 -12.386 1.00 57.09 80 ASP A O 1
ATOM 645 N N . PRO A 1 81 ? 21.874 -15.261 -13.118 1.00 54.66 81 PRO A N 1
ATOM 646 C CA . PRO A 1 81 ? 20.769 -15.717 -12.288 1.00 54.66 81 PRO A CA 1
ATOM 647 C C . PRO 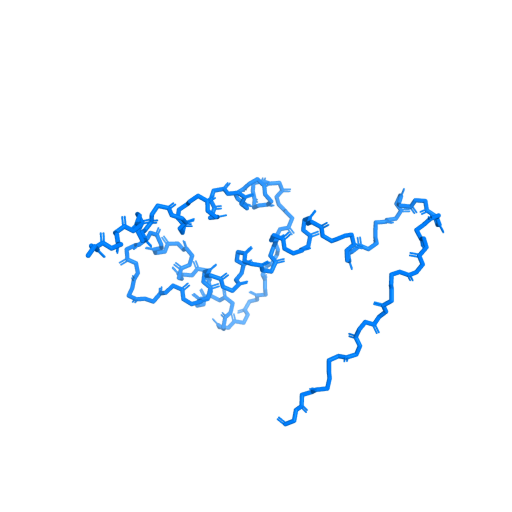A 1 81 ? 21.052 -15.395 -10.824 1.00 54.66 81 PRO A C 1
ATOM 649 O O . PRO A 1 81 ? 21.845 -16.054 -10.156 1.00 54.66 81 PRO A O 1
ATOM 652 N N . ARG A 1 82 ? 20.385 -14.353 -10.314 1.00 57.00 82 ARG A N 1
ATOM 653 C CA . ARG A 1 82 ? 20.473 -13.964 -8.905 1.00 57.00 82 ARG A CA 1
ATOM 654 C C . ARG A 1 82 ? 20.124 -15.186 -8.069 1.00 57.00 82 ARG A C 1
ATOM 656 O O . ARG A 1 82 ? 19.045 -15.752 -8.254 1.00 57.00 82 ARG A O 1
ATOM 663 N N . GLU A 1 83 ? 21.032 -15.578 -7.176 1.00 57.28 83 GLU A N 1
ATOM 664 C CA . GLU A 1 83 ? 20.856 -16.751 -6.324 1.00 57.28 83 GLU A CA 1
ATOM 665 C C . GLU A 1 83 ? 19.466 -16.728 -5.678 1.00 57.28 83 GLU A C 1
ATOM 667 O O . GLU A 1 83 ? 19.106 -15.810 -4.935 1.00 57.28 83 GLU A O 1
ATOM 672 N N . HIS A 1 84 ? 18.659 -17.734 -6.011 1.00 52.91 84 HIS A N 1
ATOM 673 C CA . HIS A 1 84 ? 17.317 -17.900 -5.482 1.00 52.91 84 HIS A CA 1
ATOM 674 C C . HIS A 1 84 ? 17.457 -18.286 -4.003 1.00 52.91 84 HIS A C 1
ATOM 676 O O . HIS A 1 84 ? 17.646 -19.457 -3.677 1.00 52.91 84 HIS A O 1
ATOM 682 N N . GLN A 1 85 ? 17.448 -17.303 -3.097 1.00 58.53 85 GLN A N 1
ATOM 683 C CA . GLN A 1 85 ? 17.473 -17.587 -1.664 1.00 58.53 85 GLN A CA 1
ATOM 684 C C . GLN A 1 85 ? 16.164 -18.280 -1.282 1.00 58.53 85 GLN A C 1
ATOM 686 O O . GLN A 1 85 ? 15.098 -17.666 -1.255 1.00 58.53 85 GLN A O 1
ATOM 691 N N . SER A 1 86 ? 16.239 -19.583 -1.017 1.00 44.22 86 SER A N 1
ATOM 692 C CA . SER A 1 86 ? 15.132 -20.352 -0.463 1.00 44.22 86 SER A CA 1
ATOM 693 C C . SER A 1 86 ? 14.870 -19.885 0.968 1.00 44.22 86 SER A C 1
ATOM 695 O O . SER A 1 86 ? 15.692 -20.112 1.856 1.00 44.22 86 SER A O 1
ATOM 697 N N . TYR A 1 87 ? 13.730 -19.238 1.196 1.00 57.34 87 TYR A N 1
ATOM 698 C CA . TYR A 1 87 ? 13.244 -18.960 2.544 1.00 57.34 87 TYR A CA 1
ATOM 699 C C . TYR A 1 87 ? 12.479 -20.193 3.044 1.00 57.34 87 TYR A C 1
ATOM 701 O O . TYR A 1 87 ? 11.365 -20.460 2.596 1.00 57.34 87 TYR A O 1
ATOM 709 N N . GLU A 1 88 ? 13.091 -20.971 3.940 1.00 48.31 88 GLU A N 1
ATOM 710 C CA . GLU A 1 88 ? 12.372 -21.983 4.721 1.00 48.31 88 GLU A CA 1
ATOM 711 C C . GLU A 1 88 ? 11.614 -21.278 5.852 1.00 48.31 88 GLU A C 1
ATOM 713 O O . GLU A 1 88 ? 12.220 -20.650 6.722 1.00 48.31 88 GLU A O 1
ATOM 718 N N . TYR A 1 89 ? 10.286 -21.365 5.830 1.00 47.44 89 TYR A N 1
ATOM 719 C CA . TYR A 1 89 ? 9.442 -20.952 6.949 1.00 47.44 89 TYR A CA 1
ATOM 720 C C . TYR A 1 89 ? 9.233 -22.172 7.861 1.00 47.44 89 TYR A C 1
ATOM 722 O O . TYR A 1 89 ? 8.738 -23.198 7.391 1.00 47.44 89 TYR A O 1
ATOM 730 N N . TYR A 1 90 ? 9.655 -22.064 9.126 1.00 61.38 90 TYR A N 1
ATOM 731 C CA . TYR A 1 90 ? 9.456 -23.076 10.177 1.00 61.38 90 TYR A CA 1
ATOM 732 C C . TYR A 1 90 ? 8.114 -22.904 10.888 1.00 61.38 90 TYR A C 1
ATOM 734 O O . TYR A 1 90 ? 7.703 -21.736 11.086 1.00 61.38 90 TYR A O 1
#

Foldseek 3Di:
DDDDDVVVVVLVVLLVVCVVCVVVVVDDFDPDPVRVVLVVLCVCPPPDPDCPSVVVVSVVSVCVVVDVPDPDPPDPPPPDPDPPPDDDDD

Radius of gyration: 16.7 Å; Cα contacts (8 Å, |Δi|>4): 29; chains: 1; bounding box: 36×35×48 Å